Protein AF-A0A7S0LHX5-F1 (afdb_monomer_lite)

Secondary structure (DSSP, 8-state):
-B--SSS--B------S--TT--EEEEEE--S-SEEEEEEEE---S--TT-EEEEEETTEEEEEEETTTTS----TTTSB-SSSSS-B---SEEEEEEEE---SEEEEEEEES--GGGG----

pLDDT: mean 73.75, std 19.47, range [37.38, 97.44]

Radius of gyration: 15.98 Å; chains: 1; bounding box: 37×33×40 Å

Structure (mmCIF, N/CA/C/O backbone):
data_AF-A0A7S0LHX5-F1
#
_entry.id   AF-A0A7S0LHX5-F1
#
loop_
_atom_site.group_PDB
_atom_site.id
_atom_site.type_symbol
_atom_site.label_atom_id
_atom_site.label_alt_id
_atom_site.label_comp_id
_atom_site.label_asym_id
_atom_site.label_entity_id
_atom_site.label_seq_id
_atom_site.pdbx_PDB_ins_code
_atom_site.Cartn_x
_atom_site.Cartn_y
_atom_site.Cartn_z
_atom_site.occupancy
_atom_site.B_iso_or_equiv
_atom_site.auth_seq_id
_atom_site.auth_comp_id
_atom_site.auth_asym_id
_atom_site.auth_atom_id
_atom_site.pdbx_PDB_model_num
ATOM 1 N N . VAL A 1 1 ? 14.012 -8.804 9.774 1.00 49.12 1 VAL A N 1
ATOM 2 C CA . VAL A 1 1 ? 13.942 -7.325 9.784 1.00 49.12 1 VAL A CA 1
ATOM 3 C C . VAL A 1 1 ? 15.366 -6.834 9.818 1.00 49.12 1 VAL A C 1
ATOM 5 O O . VAL A 1 1 ? 16.096 -7.222 10.724 1.00 49.12 1 VAL A O 1
ATOM 8 N N . SER A 1 2 ? 15.759 -6.075 8.807 1.00 47.28 2 SER A N 1
ATOM 9 C CA . SER A 1 2 ? 17.112 -5.538 8.691 1.00 47.28 2 SER A CA 1
ATOM 10 C C . SER A 1 2 ? 17.066 -4.087 9.163 1.00 47.28 2 SER A C 1
ATOM 12 O O . SER A 1 2 ? 16.222 -3.317 8.706 1.00 47.28 2 SER A O 1
ATOM 14 N N . HIS A 1 3 ? 17.907 -3.744 10.139 1.00 44.06 3 HIS A N 1
ATOM 15 C CA . HIS A 1 3 ? 17.985 -2.406 10.721 1.00 44.06 3 HIS A CA 1
ATOM 16 C C . HIS A 1 3 ? 19.280 -1.734 10.269 1.00 44.06 3 HIS A C 1
ATOM 18 O O . HIS A 1 3 ? 20.359 -2.269 10.511 1.00 44.06 3 HIS A O 1
ATOM 24 N N . CYS A 1 4 ? 19.180 -0.537 9.694 1.00 39.00 4 CYS A N 1
ATOM 25 C CA . CYS A 1 4 ? 20.328 0.340 9.479 1.00 39.00 4 CYS A CA 1
ATOM 26 C C . CYS A 1 4 ? 20.192 1.570 10.377 1.00 39.00 4 CYS A C 1
ATOM 28 O O . CYS A 1 4 ? 19.468 2.501 10.051 1.00 39.00 4 CYS A O 1
ATOM 30 N N . GLY A 1 5 ? 20.876 1.544 11.526 1.00 44.62 5 GLY A N 1
ATOM 31 C CA . GLY A 1 5 ? 21.263 2.712 12.332 1.00 44.62 5 GLY A CA 1
ATOM 32 C C . GLY A 1 5 ? 20.178 3.580 12.990 1.00 44.62 5 GLY A C 1
ATOM 33 O O . GLY A 1 5 ? 20.500 4.230 13.977 1.00 44.62 5 GLY A O 1
ATOM 34 N N . ASN A 1 6 ? 18.929 3.597 12.506 1.00 52.41 6 ASN A N 1
ATOM 35 C CA . ASN A 1 6 ? 17.969 4.658 12.843 1.00 52.41 6 ASN A CA 1
ATOM 36 C C . ASN A 1 6 ? 16.517 4.203 13.093 1.00 52.41 6 ASN A C 1
ATOM 38 O O . ASN A 1 6 ? 15.580 4.957 12.867 1.00 52.41 6 ASN A O 1
ATOM 42 N N . GLY A 1 7 ? 16.294 2.978 13.580 1.00 54.53 7 GLY A N 1
ATOM 43 C CA . GLY A 1 7 ? 14.946 2.496 13.939 1.00 54.53 7 GLY A CA 1
ATOM 44 C C . GLY A 1 7 ? 14.014 2.212 12.751 1.00 54.53 7 GLY A C 1
ATOM 45 O O . GLY A 1 7 ? 13.000 1.539 12.930 1.00 54.53 7 GLY A O 1
ATOM 46 N N . ASP A 1 8 ? 14.391 2.633 11.545 1.00 54.66 8 ASP A N 1
ATOM 47 C CA . ASP A 1 8 ? 13.705 2.293 10.305 1.00 54.66 8 ASP A CA 1
ATOM 48 C C . ASP A 1 8 ? 13.680 0.772 10.095 1.00 54.66 8 ASP A C 1
ATOM 50 O O . ASP A 1 8 ? 14.680 0.063 10.277 1.00 54.66 8 ASP A O 1
ATOM 54 N N . MET A 1 9 ? 12.504 0.267 9.721 1.00 57.44 9 MET A N 1
ATOM 55 C CA . MET A 1 9 ? 12.303 -1.126 9.344 1.00 57.44 9 MET A CA 1
ATOM 56 C C . MET A 1 9 ? 12.264 -1.223 7.827 1.00 57.44 9 MET A C 1
ATOM 58 O O . MET A 1 9 ? 11.336 -0.722 7.195 1.00 57.44 9 MET A O 1
ATOM 62 N N . TYR A 1 10 ? 13.247 -1.914 7.259 1.00 59.47 10 TYR A N 1
ATOM 63 C CA . TYR A 1 10 ? 13.291 -2.182 5.830 1.00 59.47 10 TYR A CA 1
ATOM 64 C C . TYR A 1 10 ? 12.737 -3.571 5.535 1.00 59.47 10 TYR A C 1
ATOM 66 O O . TYR A 1 10 ? 13.065 -4.567 6.193 1.00 59.47 10 TYR A O 1
ATOM 74 N N . LEU A 1 11 ? 11.876 -3.609 4.529 1.00 59.25 11 LEU A N 1
ATOM 75 C CA . LEU A 1 11 ? 11.300 -4.804 3.949 1.00 59.25 11 LEU A CA 1
ATOM 76 C C . LEU A 1 11 ? 12.043 -5.047 2.627 1.00 59.25 11 LEU A C 1
ATOM 78 O O . LEU A 1 11 ? 11.808 -4.343 1.654 1.00 59.25 11 LEU A O 1
ATOM 82 N N . HIS A 1 12 ? 12.976 -6.004 2.623 1.00 54.84 12 HIS A N 1
ATOM 83 C CA . HIS A 1 12 ? 13.682 -6.441 1.417 1.00 54.84 12 HIS A CA 1
ATOM 84 C C . HIS A 1 12 ? 13.262 -7.872 1.077 1.00 54.84 12 HIS A C 1
ATOM 86 O O . HIS A 1 12 ? 13.138 -8.715 1.972 1.00 54.84 12 HIS A O 1
ATOM 92 N N . ALA A 1 13 ? 13.014 -8.146 -0.202 1.00 52.75 13 ALA A N 1
ATOM 93 C CA . ALA A 1 13 ? 12.816 -9.511 -0.666 1.00 52.75 13 ALA A CA 1
ATOM 94 C C . ALA A 1 13 ? 14.172 -10.238 -0.638 1.00 52.75 13 ALA A C 1
ATOM 96 O O . ALA A 1 13 ? 15.190 -9.682 -1.042 1.00 52.75 13 ALA A O 1
ATOM 97 N N . ALA A 1 14 ? 14.211 -11.463 -0.116 1.00 49.03 14 ALA A N 1
ATOM 98 C CA . ALA A 1 14 ? 15.364 -12.340 -0.305 1.00 49.03 14 ALA A CA 1
ATOM 99 C C . ALA A 1 14 ? 15.212 -13.048 -1.659 1.00 49.03 14 ALA A C 1
ATOM 101 O O . ALA A 1 14 ? 14.102 -13.472 -1.981 1.00 49.03 14 ALA A O 1
ATOM 102 N N . CYS A 1 15 ? 16.300 -13.194 -2.425 1.00 49.69 15 CYS A N 1
ATOM 103 C CA . CYS A 1 15 ? 16.286 -13.930 -3.694 1.00 49.69 15 CYS A CA 1
ATOM 104 C C . CYS A 1 15 ? 15.927 -15.403 -3.411 1.00 49.69 15 CYS A C 1
ATOM 106 O O . CYS A 1 15 ? 16.768 -16.189 -2.973 1.00 49.69 15 CYS A O 1
ATOM 108 N N . GLN A 1 16 ? 14.654 -15.761 -3.576 1.00 46.56 16 GLN A N 1
ATOM 109 C CA . GLN A 1 16 ? 14.164 -17.137 -3.568 1.00 46.56 16 GLN A CA 1
ATOM 110 C C . GLN A 1 16 ? 13.622 -17.415 -4.962 1.00 46.56 16 GLN A C 1
ATOM 112 O O . GLN A 1 16 ? 12.788 -16.677 -5.474 1.00 46.56 16 GLN A O 1
ATOM 117 N N . THR A 1 17 ? 14.150 -18.460 -5.586 1.00 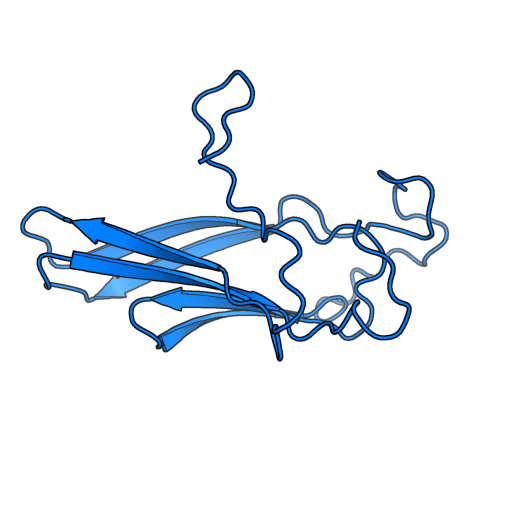42.62 17 THR A N 1
ATOM 118 C CA . THR A 1 17 ? 14.011 -18.812 -7.006 1.00 42.62 17 THR A CA 1
ATOM 119 C C . THR A 1 17 ? 12.610 -19.281 -7.427 1.00 42.62 17 THR A C 1
ATOM 121 O O . THR A 1 17 ? 12.480 -19.872 -8.488 1.00 42.62 17 THR A O 1
ATOM 124 N N . ASP A 1 18 ? 11.574 -19.006 -6.630 1.00 37.38 18 ASP A N 1
ATOM 125 C CA . ASP A 1 18 ? 10.179 -19.412 -6.861 1.00 37.38 18 ASP A CA 1
ATOM 126 C C . ASP A 1 18 ? 9.222 -18.219 -6.673 1.00 37.38 18 ASP A C 1
ATOM 128 O O . ASP A 1 18 ? 8.255 -18.284 -5.913 1.00 37.38 18 ASP A O 1
ATOM 132 N N . VAL A 1 19 ? 9.511 -17.085 -7.316 1.00 43.94 19 VAL A N 1
ATOM 133 C CA . VAL A 1 19 ? 8.683 -15.876 -7.198 1.00 43.94 19 VAL A CA 1
ATOM 134 C C . VAL A 1 19 ? 8.122 -15.429 -8.541 1.00 43.94 19 VAL A C 1
ATOM 136 O O . VAL A 1 19 ? 8.547 -14.440 -9.131 1.00 43.94 19 VAL A O 1
ATOM 139 N N . ASP A 1 20 ? 7.067 -16.111 -8.976 1.00 42.28 20 ASP A N 1
ATOM 140 C CA . ASP A 1 20 ? 6.039 -15.456 -9.781 1.00 42.28 20 ASP A CA 1
ATOM 141 C C . ASP A 1 20 ? 5.465 -14.298 -8.929 1.00 42.28 20 ASP A C 1
ATOM 143 O O . ASP A 1 20 ? 4.611 -14.500 -8.068 1.00 42.28 20 ASP A O 1
ATOM 147 N N . ALA A 1 21 ? 6.013 -13.089 -9.107 1.00 53.81 21 ALA A N 1
ATOM 148 C CA . ALA A 1 21 ? 5.734 -11.865 -8.342 1.00 53.81 21 ALA A CA 1
ATOM 149 C C . ALA A 1 21 ? 5.982 -11.977 -6.819 1.00 53.81 21 ALA A C 1
ATOM 151 O O . ALA A 1 21 ? 5.058 -12.172 -6.027 1.00 53.81 21 ALA A O 1
ATOM 152 N N . ALA A 1 22 ? 7.236 -11.786 -6.387 1.00 62.19 22 ALA A N 1
ATOM 153 C CA . ALA A 1 22 ? 7.631 -11.784 -4.974 1.00 62.19 22 ALA A CA 1
ATOM 154 C C . ALA A 1 22 ? 6.866 -10.716 -4.175 1.00 62.19 22 ALA A C 1
ATOM 156 O O . ALA A 1 22 ? 7.233 -9.541 -4.154 1.00 62.19 22 ALA A O 1
ATOM 157 N N . ARG A 1 23 ? 5.794 -11.118 -3.490 1.00 76.31 23 ARG A N 1
ATOM 158 C CA . ARG A 1 23 ? 5.125 -10.277 -2.495 1.00 76.31 23 ARG A CA 1
ATOM 159 C C . ARG A 1 23 ? 5.827 -10.446 -1.163 1.00 76.31 23 ARG A C 1
ATOM 161 O O . ARG A 1 23 ? 5.967 -11.560 -0.664 1.00 76.31 23 ARG A O 1
ATOM 168 N N . LEU A 1 24 ? 6.221 -9.336 -0.560 1.00 83.88 24 LEU A N 1
ATOM 169 C CA . LEU A 1 24 ? 6.777 -9.325 0.780 1.00 83.88 24 LEU A CA 1
ATOM 170 C C . LEU A 1 24 ? 5.686 -8.952 1.772 1.00 83.88 24 LEU A C 1
ATOM 172 O O . LEU A 1 24 ? 5.180 -7.832 1.750 1.00 83.88 24 LEU A O 1
ATOM 176 N N . SER A 1 25 ? 5.342 -9.890 2.647 1.00 87.50 25 SER A N 1
ATOM 177 C CA . SER A 1 25 ? 4.275 -9.725 3.630 1.00 87.50 25 SER A CA 1
ATOM 178 C C . SER A 1 25 ? 4.792 -9.804 5.058 1.00 87.50 25 SER A C 1
ATOM 180 O O . SER A 1 25 ? 5.692 -10.589 5.363 1.00 87.50 25 SER A O 1
ATOM 182 N N . LYS A 1 26 ? 4.162 -9.051 5.956 1.00 88.69 26 LYS A N 1
ATOM 183 C CA . LYS A 1 26 ? 4.352 -9.184 7.397 1.00 88.69 26 LYS A CA 1
ATOM 184 C C . LYS A 1 26 ? 3.032 -9.022 8.135 1.00 88.69 26 LYS A C 1
ATOM 186 O O . LYS A 1 26 ? 2.241 -8.134 7.827 1.00 88.69 26 LYS A O 1
ATOM 191 N N . GLU A 1 27 ? 2.843 -9.879 9.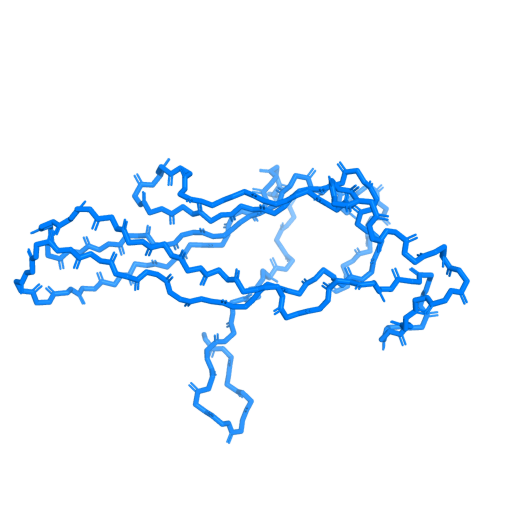127 1.00 93.12 27 GLU A N 1
ATOM 192 C CA . GLU A 1 27 ? 1.697 -9.863 10.026 1.00 93.12 27 GLU A CA 1
ATOM 193 C C . GLU A 1 27 ? 2.042 -9.125 11.324 1.00 93.12 27 GLU A C 1
ATOM 195 O O . GLU A 1 27 ? 3.161 -9.227 11.842 1.00 93.12 27 GLU A O 1
ATOM 200 N N . TYR A 1 28 ? 1.084 -8.358 11.832 1.00 93.44 28 TYR A N 1
ATOM 201 C CA . TYR A 1 28 ? 1.195 -7.589 13.064 1.00 93.44 28 TYR A CA 1
ATOM 202 C C . TYR A 1 28 ? -0.022 -7.861 13.936 1.00 93.44 28 TYR A C 1
ATOM 204 O O . TYR A 1 28 ? -1.143 -7.774 13.450 1.00 93.44 28 TYR A O 1
ATOM 212 N N . ALA A 1 29 ? 0.198 -8.128 15.222 1.00 95.94 29 ALA A N 1
ATOM 213 C CA . ALA A 1 29 ? -0.865 -8.090 16.220 1.00 95.94 29 ALA A CA 1
ATOM 214 C C . ALA A 1 29 ? -1.109 -6.639 16.655 1.00 95.94 29 ALA A C 1
ATOM 216 O O . ALA A 1 29 ? -0.156 -5.875 16.847 1.00 95.94 29 ALA A O 1
ATOM 217 N N . LEU A 1 30 ? -2.372 -6.265 16.818 1.00 95.06 30 LEU A N 1
ATOM 218 C CA . LEU A 1 30 ? -2.811 -4.897 17.056 1.00 95.06 30 LEU A CA 1
ATOM 219 C C . LEU A 1 30 ? -3.775 -4.819 18.251 1.00 95.06 30 LEU A C 1
ATOM 221 O O . LEU A 1 30 ? -4.536 -5.754 18.496 1.00 95.06 30 LEU A O 1
ATOM 225 N N . PRO A 1 31 ? -3.765 -3.707 19.009 1.00 96.62 31 PRO A N 1
ATOM 226 C CA . PRO A 1 31 ? -4.778 -3.449 20.031 1.00 96.62 31 PRO A CA 1
ATOM 227 C C . PRO A 1 31 ? -6.147 -3.174 19.390 1.00 96.62 31 PRO A C 1
ATOM 229 O O . PRO A 1 31 ? -6.244 -3.017 18.178 1.00 96.62 31 PRO A O 1
ATOM 232 N N . GLU A 1 32 ? -7.202 -3.049 20.195 1.00 97.44 32 GLU A N 1
ATOM 233 C CA . GLU A 1 32 ? -8.525 -2.639 19.705 1.00 97.44 32 GLU A CA 1
ATOM 234 C C . GLU A 1 32 ? -8.461 -1.275 18.994 1.00 97.44 32 GLU A C 1
ATOM 236 O O . GLU A 1 32 ? -7.915 -0.301 19.519 1.00 97.44 32 GLU A O 1
ATOM 241 N N . HIS A 1 33 ? -9.009 -1.212 17.782 1.00 96.38 33 HIS A N 1
ATOM 242 C CA . HIS A 1 33 ? -9.031 -0.020 16.941 1.00 96.38 33 HIS A CA 1
ATOM 243 C C . HIS A 1 33 ? -10.186 -0.096 15.934 1.00 96.38 33 HIS A C 1
ATOM 245 O O . HIS A 1 33 ? -10.867 -1.113 15.815 1.00 96.38 33 HIS A O 1
ATOM 251 N N . THR A 1 34 ? -10.419 1.003 15.219 1.00 97.44 34 THR A N 1
ATOM 252 C CA . THR A 1 34 ? -11.459 1.102 14.178 1.00 97.44 34 THR A CA 1
ATOM 253 C C . THR A 1 34 ? -10.913 1.528 12.818 1.00 97.44 34 THR A C 1
ATOM 255 O O . THR A 1 34 ? -11.624 1.470 11.812 1.00 97.44 34 THR A O 1
ATOM 258 N N . GLN A 1 35 ? -9.657 1.975 12.782 1.00 97.19 35 GLN A N 1
ATOM 259 C CA . GLN A 1 35 ? -8.968 2.437 11.586 1.00 97.19 35 GLN A CA 1
ATOM 260 C C . GLN A 1 35 ? -7.494 2.062 11.647 1.00 97.19 35 GLN A C 1
ATOM 262 O O . GLN A 1 35 ? -6.889 2.058 12.721 1.00 97.19 35 GLN A O 1
ATOM 267 N N . LEU A 1 36 ? -6.921 1.823 10.473 1.00 96.75 36 LEU A N 1
ATOM 268 C CA . LEU A 1 36 ? -5.492 1.659 10.277 1.00 96.75 36 LEU A CA 1
ATOM 269 C C . LEU A 1 36 ? -4.961 2.724 9.335 1.00 96.75 36 LEU A C 1
ATOM 271 O O . LEU A 1 36 ? -5.539 2.970 8.279 1.00 96.75 36 LEU A O 1
ATOM 275 N N . GLU A 1 37 ? -3.836 3.324 9.717 1.00 96.31 37 GLU A N 1
ATOM 276 C CA . GLU A 1 37 ? -3.051 4.201 8.857 1.00 96.31 37 GLU A CA 1
ATOM 277 C C . GLU A 1 37 ? -1.751 3.491 8.465 1.00 96.31 37 GLU A C 1
ATOM 279 O O . GLU A 1 37 ? -0.866 3.278 9.296 1.00 96.31 37 GLU A O 1
ATOM 284 N N . LEU A 1 38 ? -1.628 3.135 7.187 1.00 94.75 38 LEU A N 1
ATOM 285 C CA . LEU A 1 38 ? -0.387 2.634 6.610 1.00 94.75 38 LEU A CA 1
ATOM 286 C C . LEU A 1 38 ? 0.451 3.822 6.137 1.00 94.75 38 LEU A C 1
ATOM 288 O O . LEU A 1 38 ? 0.033 4.552 5.236 1.00 94.75 38 LEU A O 1
ATOM 292 N N . THR A 1 39 ? 1.643 3.980 6.716 1.00 95.44 39 THR A N 1
ATOM 293 C CA . THR A 1 39 ? 2.662 4.928 6.247 1.00 95.44 39 THR A CA 1
ATOM 294 C C . THR A 1 39 ? 3.916 4.182 5.812 1.00 95.44 39 THR A C 1
ATOM 296 O O . THR A 1 39 ? 4.420 3.325 6.537 1.00 95.44 39 THR A O 1
ATOM 299 N N . ALA A 1 40 ? 4.415 4.488 4.618 1.00 91.44 40 ALA A N 1
ATOM 300 C CA . ALA A 1 40 ? 5.655 3.918 4.104 1.00 91.44 40 ALA A CA 1
ATOM 301 C C . ALA A 1 40 ? 6.310 4.848 3.077 1.00 91.44 40 ALA A C 1
ATOM 303 O O . ALA A 1 40 ? 5.731 5.848 2.645 1.00 91.44 40 ALA A O 1
ATOM 304 N N . ARG A 1 41 ? 7.536 4.503 2.686 1.00 90.50 41 ARG A N 1
ATOM 305 C CA . ARG A 1 41 ? 8.243 5.109 1.559 1.00 90.50 41 ARG A CA 1
ATOM 306 C C . ARG A 1 41 ? 8.699 4.000 0.629 1.00 90.50 41 ARG A C 1
ATOM 308 O O . ARG A 1 41 ? 9.349 3.062 1.082 1.00 90.50 41 ARG A O 1
ATOM 315 N N . VAL A 1 42 ? 8.346 4.112 -0.644 1.00 86.56 42 VAL A N 1
ATOM 316 C CA . VAL A 1 42 ? 8.753 3.168 -1.686 1.00 86.56 42 VAL A CA 1
ATOM 317 C C . VAL A 1 42 ? 9.848 3.813 -2.525 1.00 86.56 42 VAL A C 1
ATOM 319 O O . VAL A 1 42 ? 9.765 4.985 -2.888 1.00 86.56 42 VAL A O 1
ATOM 322 N N . HIS A 1 43 ? 10.900 3.052 -2.798 1.00 83.50 43 HIS A N 1
ATOM 323 C CA . HIS A 1 43 ? 12.011 3.469 -3.641 1.00 83.50 43 HIS A CA 1
ATOM 324 C C . HIS A 1 43 ? 12.013 2.588 -4.886 1.00 83.50 43 HIS A C 1
ATOM 326 O O . HIS A 1 43 ? 12.061 1.366 -4.765 1.00 83.50 43 HIS A O 1
ATOM 332 N N . PHE A 1 44 ? 11.942 3.213 -6.055 1.00 80.88 44 PHE A N 1
ATOM 333 C CA . PHE A 1 44 ? 12.063 2.549 -7.344 1.00 80.88 44 PHE A CA 1
ATOM 334 C C . PHE A 1 44 ? 13.559 2.556 -7.694 1.00 80.88 44 PHE A C 1
ATOM 336 O O . PHE A 1 44 ? 14.095 3.598 -8.061 1.00 80.88 44 PHE A O 1
ATOM 343 N N . ILE A 1 45 ? 14.245 1.437 -7.439 1.00 76.69 45 ILE A N 1
ATOM 344 C CA . ILE A 1 45 ? 15.696 1.264 -7.656 1.00 76.69 45 ILE A CA 1
ATOM 345 C C . ILE A 1 45 ? 15.929 0.482 -8.953 1.00 76.69 45 ILE A C 1
ATOM 347 O O . ILE A 1 45 ? 15.195 -0.469 -9.208 1.00 76.69 45 ILE A O 1
ATOM 351 N N . ASP A 1 46 ? 16.939 0.855 -9.740 1.00 69.81 46 ASP A N 1
ATOM 352 C CA . ASP A 1 46 ? 17.201 0.360 -11.097 1.00 69.81 46 ASP A CA 1
ATOM 353 C C . ASP A 1 46 ? 16.087 0.719 -12.107 1.00 69.81 46 ASP A C 1
ATOM 355 O O . ASP A 1 46 ? 15.413 1.745 -12.001 1.00 69.81 46 ASP A O 1
ATOM 359 N N . HIS A 1 47 ? 15.894 -0.112 -13.134 1.00 71.81 47 HIS A N 1
ATOM 360 C CA . HIS A 1 47 ? 15.039 0.197 -14.274 1.00 71.81 47 HIS A CA 1
ATOM 361 C C . HIS A 1 47 ? 13.577 -0.227 -14.048 1.00 71.81 47 HIS A C 1
ATOM 363 O O . HIS A 1 47 ? 13.227 -1.404 -14.180 1.00 71.81 47 HIS A O 1
ATOM 369 N N . TRP A 1 48 ? 12.706 0.755 -13.784 1.00 74.88 48 TRP A N 1
ATOM 370 C CA . TRP A 1 48 ? 11.282 0.539 -13.483 1.00 74.88 48 TRP A CA 1
ATOM 371 C C . TRP A 1 48 ? 10.303 0.813 -14.630 1.00 74.88 48 TRP A C 1
ATOM 373 O O . TRP A 1 48 ? 9.093 0.733 -14.426 1.00 74.88 48 TRP A O 1
ATOM 383 N N . LYS A 1 49 ? 10.784 1.102 -15.843 1.00 72.12 49 LYS A N 1
ATOM 384 C CA . LYS A 1 49 ? 9.948 1.538 -16.974 1.00 72.12 49 LYS A CA 1
ATOM 385 C C . LYS A 1 49 ? 8.759 0.611 -17.248 1.00 72.12 49 LYS A C 1
ATOM 387 O O . LYS A 1 49 ? 8.931 -0.549 -17.620 1.00 72.12 49 LYS A O 1
ATOM 392 N N . GLY A 1 50 ? 7.544 1.153 -17.128 1.00 71.50 50 GLY A N 1
ATOM 393 C CA . GLY A 1 50 ? 6.289 0.411 -17.328 1.00 71.50 50 GLY A CA 1
ATOM 394 C C . GLY A 1 50 ? 5.922 -0.547 -16.187 1.00 71.50 50 GLY A C 1
ATOM 395 O O . GLY A 1 50 ? 4.907 -1.241 -16.267 1.00 71.50 50 GLY A O 1
ATOM 396 N N . GLY A 1 51 ? 6.729 -0.581 -15.131 1.00 78.06 51 GLY A N 1
ATOM 397 C CA . GLY A 1 51 ? 6.470 -1.303 -13.902 1.00 78.06 51 GLY A CA 1
ATOM 398 C C . GLY A 1 51 ? 5.622 -0.508 -12.914 1.00 78.06 51 GLY A C 1
ATOM 399 O O . GLY A 1 51 ? 5.505 0.714 -12.978 1.00 78.06 51 GLY A O 1
ATOM 400 N N . ALA A 1 52 ? 5.035 -1.222 -11.966 1.00 83.50 52 ALA A N 1
ATOM 401 C CA . ALA A 1 52 ? 4.188 -0.693 -10.918 1.00 83.50 52 ALA A CA 1
ATOM 402 C C . ALA A 1 52 ? 4.501 -1.367 -9.584 1.00 83.50 52 ALA A C 1
ATOM 404 O O . ALA A 1 52 ? 4.776 -2.569 -9.529 1.00 83.50 52 ALA A O 1
ATOM 405 N N . ALA A 1 53 ? 4.413 -0.585 -8.514 1.00 88.38 53 ALA A N 1
ATOM 406 C CA . ALA A 1 53 ? 4.479 -1.041 -7.136 1.00 88.38 53 ALA A CA 1
ATOM 407 C C . ALA A 1 53 ? 3.100 -0.900 -6.484 1.00 88.38 53 ALA A C 1
ATOM 409 O O . ALA A 1 53 ? 2.339 0.015 -6.798 1.00 88.38 53 ALA A O 1
ATOM 410 N N . TYR A 1 54 ? 2.777 -1.799 -5.561 1.00 91.56 54 TYR A N 1
ATOM 411 C CA . TYR A 1 54 ? 1.518 -1.774 -4.825 1.00 91.56 54 TYR A CA 1
ATOM 412 C C . TYR A 1 54 ? 1.708 -2.157 -3.359 1.00 91.56 54 TYR A C 1
ATOM 414 O O . TYR A 1 54 ? 2.651 -2.864 -2.992 1.00 91.56 54 TYR A O 1
ATOM 422 N N . ALA A 1 55 ? 0.778 -1.698 -2.524 1.00 93.12 55 ALA A N 1
ATOM 423 C CA . ALA A 1 55 ? 0.673 -2.068 -1.121 1.00 93.12 55 ALA A CA 1
ATOM 424 C C . ALA A 1 55 ? -0.702 -2.678 -0.852 1.00 93.12 55 ALA A C 1
ATOM 426 O O . ALA A 1 55 ? -1.706 -2.255 -1.435 1.00 93.12 55 ALA A O 1
ATOM 427 N N . MET A 1 56 ? -0.736 -3.661 0.042 1.00 94.12 56 MET A N 1
ATOM 428 C CA . MET A 1 56 ? -1.938 -4.391 0.411 1.00 94.12 56 MET A CA 1
ATOM 429 C C . MET A 1 56 ? -2.123 -4.438 1.922 1.00 94.12 56 MET A C 1
ATOM 431 O O . MET A 1 56 ? -1.147 -4.564 2.668 1.00 94.12 56 MET A O 1
ATOM 435 N N . ILE A 1 57 ? -3.383 -4.396 2.337 1.00 95.38 57 ILE A N 1
ATOM 436 C CA . ILE A 1 57 ? -3.843 -4.701 3.691 1.00 95.38 57 ILE A CA 1
ATOM 437 C C . ILE A 1 57 ? -4.804 -5.880 3.549 1.00 95.38 57 ILE A C 1
ATOM 439 O O . ILE A 1 57 ? -5.757 -5.793 2.785 1.00 95.38 57 ILE A O 1
ATOM 443 N N . ASP A 1 58 ? -4.500 -6.998 4.206 1.00 94.94 58 ASP A N 1
ATOM 444 C CA . ASP A 1 58 ? -5.329 -8.214 4.218 1.00 94.94 58 ASP A CA 1
ATOM 445 C C . ASP A 1 58 ? -5.731 -8.728 2.819 1.00 94.94 58 ASP A C 1
ATOM 447 O O . ASP A 1 58 ? -6.877 -9.080 2.570 1.00 94.94 58 ASP A O 1
ATOM 451 N N . ASP A 1 59 ? -4.759 -8.793 1.901 1.00 91.62 59 ASP A N 1
ATOM 452 C CA . ASP A 1 59 ? -4.934 -9.143 0.473 1.00 91.62 59 ASP A CA 1
ATOM 453 C C . ASP A 1 59 ? -5.743 -8.154 -0.379 1.00 91.62 59 ASP A C 1
ATOM 455 O O . ASP A 1 59 ? -5.970 -8.417 -1.563 1.00 91.62 59 ASP A O 1
ATOM 459 N N . GLU A 1 60 ? -6.097 -6.982 0.141 1.00 93.38 60 GLU A N 1
ATOM 460 C CA . GLU A 1 60 ? -6.714 -5.919 -0.652 1.00 93.38 60 GLU A CA 1
ATOM 461 C C . GLU A 1 60 ? -5.683 -4.859 -1.042 1.00 93.38 60 GLU A C 1
ATOM 463 O O . GLU A 1 60 ? -4.940 -4.360 -0.200 1.00 93.38 60 GLU A O 1
ATOM 468 N N . ILE A 1 61 ? -5.623 -4.502 -2.331 1.00 93.50 61 ILE A N 1
ATOM 469 C CA . ILE A 1 61 ? -4.750 -3.425 -2.819 1.00 93.50 61 ILE A CA 1
ATOM 470 C C . ILE A 1 61 ? -5.291 -2.090 -2.311 1.00 93.50 61 ILE A C 1
ATOM 472 O O . ILE A 1 61 ? -6.385 -1.672 -2.685 1.00 93.50 61 ILE A O 1
ATOM 476 N N . VAL A 1 62 ? -4.488 -1.400 -1.506 1.00 95.38 62 VAL A N 1
ATOM 477 C CA . VAL A 1 62 ? -4.837 -0.098 -0.918 1.00 95.38 62 VAL A CA 1
ATOM 478 C C . VAL A 1 62 ? -4.036 1.058 -1.515 1.00 95.38 62 VAL A C 1
ATOM 480 O O . VAL A 1 62 ? -4.403 2.220 -1.357 1.00 95.38 62 VAL A O 1
ATOM 483 N N . TRP A 1 63 ? -2.943 0.750 -2.213 1.00 94.44 63 TRP A N 1
ATOM 484 C CA . TRP A 1 63 ? -2.109 1.716 -2.921 1.00 94.44 63 TRP A CA 1
ATOM 485 C C . TRP A 1 63 ? -1.488 1.063 -4.156 1.00 94.44 63 TRP A C 1
ATOM 487 O O . TRP A 1 63 ? -1.094 -0.103 -4.105 1.00 94.44 63 TRP A O 1
ATOM 497 N N . LEU A 1 64 ? -1.400 1.820 -5.248 1.00 90.88 64 LEU A N 1
ATOM 498 C CA . LEU A 1 64 ? -0.799 1.426 -6.519 1.00 90.88 64 LEU A CA 1
ATOM 499 C C . LEU A 1 64 ? -0.162 2.667 -7.151 1.00 90.88 64 LEU A C 1
ATOM 501 O O . LEU A 1 64 ? -0.834 3.688 -7.287 1.00 90.88 64 LEU A O 1
ATOM 505 N N . ASP A 1 65 ? 1.095 2.561 -7.568 1.00 88.06 65 ASP A N 1
ATOM 506 C CA . ASP A 1 65 ? 1.791 3.592 -8.339 1.00 88.06 65 ASP A CA 1
ATOM 507 C C . ASP A 1 65 ? 2.574 2.934 -9.476 1.00 88.06 65 ASP A C 1
ATOM 509 O O . ASP A 1 65 ? 3.137 1.849 -9.322 1.00 88.06 65 ASP A O 1
ATOM 513 N N . THR A 1 66 ? 2.562 3.574 -10.640 1.00 82.06 66 THR A N 1
ATOM 514 C CA . THR A 1 66 ? 3.215 3.100 -11.860 1.00 82.06 66 THR A CA 1
ATOM 515 C C . THR A 1 66 ? 4.321 4.074 -12.231 1.00 82.06 66 THR A C 1
ATOM 517 O O . THR A 1 66 ? 4.114 5.288 -12.284 1.00 82.06 66 THR A O 1
ATOM 520 N N . HIS A 1 67 ? 5.504 3.536 -12.507 1.00 74.94 67 HIS A N 1
ATOM 521 C CA . HIS A 1 67 ? 6.639 4.304 -12.999 1.00 74.94 67 HIS A CA 1
ATOM 522 C C . HIS A 1 67 ? 6.263 4.997 -14.323 1.00 74.94 67 HIS A C 1
ATOM 524 O O . HIS A 1 67 ? 5.748 4.356 -15.241 1.00 74.94 67 HIS A O 1
ATOM 530 N N . GLY A 1 68 ? 6.406 6.324 -14.361 1.00 66.31 68 G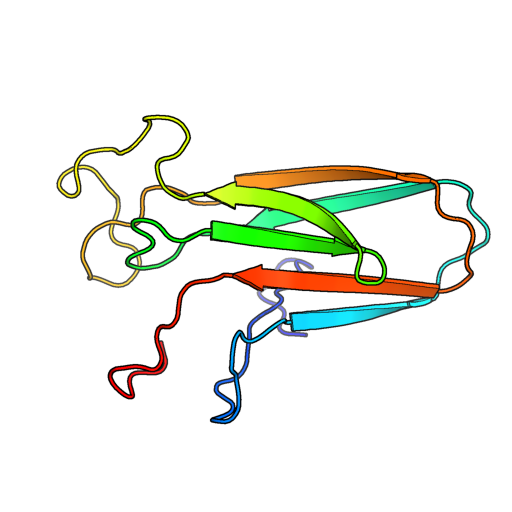LY A N 1
ATOM 531 C CA . GLY A 1 68 ? 6.013 7.196 -15.476 1.00 66.31 68 GLY A CA 1
ATOM 532 C C . GLY A 1 68 ? 4.538 7.588 -15.610 1.00 66.31 68 GLY A C 1
ATOM 533 O O . GLY A 1 68 ? 4.196 8.409 -16.461 1.00 66.31 68 GLY A O 1
ATOM 534 N N . ALA A 1 69 ? 3.639 7.128 -14.731 1.00 58.06 69 ALA A N 1
ATOM 535 C CA . ALA A 1 69 ? 2.225 7.540 -14.783 1.00 58.06 69 ALA A CA 1
ATOM 536 C C . ALA A 1 69 ? 1.991 9.042 -14.535 1.00 58.06 69 ALA A C 1
ATOM 538 O O . ALA A 1 69 ? 0.935 9.570 -14.884 1.00 58.06 69 ALA A O 1
ATOM 539 N N . HIS A 1 70 ? 2.965 9.735 -13.946 1.00 57.31 70 HIS A N 1
ATOM 540 C CA . HIS A 1 70 ? 2.850 11.150 -13.600 1.00 57.31 70 HIS A CA 1
ATOM 541 C C . HIS A 1 70 ? 3.558 12.093 -14.580 1.00 57.31 70 HIS A C 1
ATOM 543 O O . HIS A 1 70 ? 3.560 13.296 -14.350 1.00 57.31 70 HIS A O 1
ATOM 549 N N . GLY A 1 71 ? 4.120 11.584 -15.685 1.00 53.28 71 GLY A N 1
ATOM 550 C CA . GLY A 1 71 ? 4.810 12.412 -16.685 1.00 53.28 71 GLY A CA 1
ATOM 551 C C . GLY A 1 71 ? 6.108 13.060 -16.188 1.00 53.28 71 GLY A C 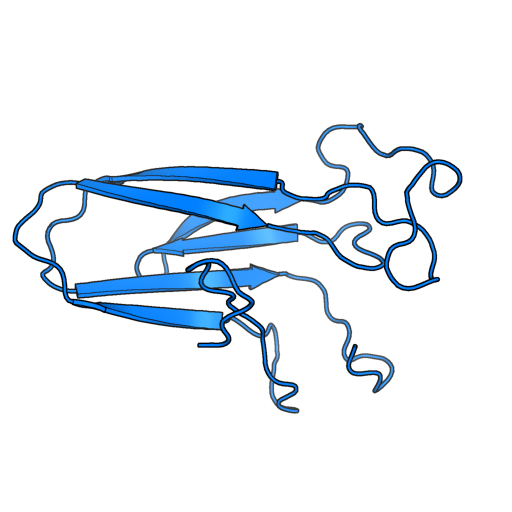1
ATOM 552 O O . GLY A 1 71 ? 6.724 13.819 -16.931 1.00 53.28 71 GLY A O 1
ATOM 553 N N . ASP A 1 72 ? 6.527 12.733 -14.963 1.00 53.12 72 ASP A N 1
ATOM 554 C CA . ASP A 1 72 ? 7.780 13.146 -14.325 1.00 53.12 72 ASP A CA 1
ATOM 555 C C . ASP A 1 72 ? 8.951 12.235 -14.721 1.00 53.12 72 ASP A C 1
ATOM 557 O O . ASP A 1 72 ? 9.905 12.099 -13.956 1.00 53.12 72 ASP A O 1
ATOM 561 N N . ASP A 1 73 ? 8.874 11.599 -15.895 1.00 54.09 73 ASP A N 1
ATOM 562 C CA . ASP A 1 73 ? 10.000 10.885 -16.487 1.00 54.09 73 ASP A CA 1
ATOM 563 C C . ASP A 1 73 ? 11.058 11.942 -16.812 1.00 54.09 73 ASP A C 1
ATOM 565 O O . ASP A 1 73 ? 11.111 12.489 -17.920 1.00 54.09 73 ASP A O 1
ATOM 569 N N . ALA A 1 74 ? 11.884 12.287 -15.821 1.00 52.00 74 ALA A N 1
ATOM 570 C CA . ALA A 1 74 ? 13.186 12.854 -16.088 1.00 52.00 74 ALA A CA 1
ATOM 571 C C . ALA A 1 74 ? 13.783 11.919 -17.135 1.00 52.00 74 ALA A C 1
ATOM 573 O O . ALA A 1 74 ? 13.918 10.723 -16.875 1.00 52.00 74 ALA A O 1
ATOM 574 N N . HIS A 1 75 ? 14.004 12.432 -18.351 1.00 52.81 75 HIS A N 1
ATOM 575 C CA . HIS A 1 75 ? 14.615 11.656 -19.423 1.00 52.81 75 HIS A CA 1
ATOM 576 C C . HIS A 1 75 ? 15.751 10.836 -18.811 1.00 52.81 75 HIS A C 1
ATOM 578 O O . HIS A 1 75 ? 16.479 11.407 -18.009 1.00 52.81 75 HIS A O 1
ATOM 584 N N . ASP A 1 76 ? 15.924 9.560 -19.178 1.00 54.22 76 ASP A N 1
ATOM 585 C CA . ASP A 1 76 ? 16.926 8.625 -18.607 1.00 54.22 76 ASP A CA 1
ATOM 586 C C . ASP A 1 76 ? 18.355 9.219 -18.421 1.00 54.22 76 ASP A C 1
ATOM 588 O O . ASP A 1 76 ? 19.214 8.637 -17.769 1.00 54.22 76 ASP A O 1
ATOM 592 N N . GLN A 1 77 ? 18.627 10.381 -19.018 1.00 54.41 77 GLN A N 1
ATOM 593 C CA . GLN A 1 77 ? 19.834 11.199 -18.925 1.00 54.41 77 GLN A CA 1
ATOM 594 C C . GLN A 1 77 ? 19.935 12.118 -17.682 1.00 54.41 77 GLN A C 1
ATOM 596 O O . GLN A 1 77 ? 21.043 12.532 -17.352 1.00 54.41 77 GLN A O 1
ATOM 601 N N . ASP A 1 78 ? 18.826 12.450 -17.010 1.00 56.81 78 ASP A N 1
ATOM 602 C CA . ASP A 1 78 ? 18.751 13.387 -15.871 1.00 56.81 78 ASP A CA 1
ATOM 603 C C . ASP A 1 78 ? 18.501 12.687 -14.522 1.00 56.81 78 ASP A C 1
ATOM 605 O O . ASP A 1 78 ? 18.530 13.322 -13.465 1.00 56.81 78 ASP A O 1
ATOM 609 N N . ALA A 1 79 ? 18.251 11.379 -14.540 1.00 62.16 79 ALA A N 1
ATOM 610 C CA . ALA A 1 79 ? 17.990 10.603 -13.337 1.00 62.16 79 ALA A CA 1
ATOM 611 C C . ALA A 1 79 ? 19.279 10.177 -12.619 1.00 62.16 79 ALA A C 1
ATOM 613 O O . ALA A 1 79 ? 20.327 9.942 -13.227 1.00 62.16 79 ALA A O 1
ATOM 614 N N . ILE A 1 80 ? 19.208 10.121 -11.290 1.00 62.72 80 ILE A N 1
ATOM 615 C CA . ILE A 1 80 ? 20.373 9.886 -10.438 1.00 62.72 80 ILE A CA 1
ATOM 616 C C . ILE A 1 80 ? 20.579 8.386 -10.317 1.00 62.72 80 ILE A C 1
ATOM 618 O O . ILE A 1 80 ? 19.795 7.729 -9.650 1.00 62.72 80 ILE A O 1
ATOM 622 N N . SER A 1 81 ? 21.682 7.900 -10.893 1.00 66.06 81 SER A N 1
ATOM 623 C CA . SER A 1 81 ? 22.128 6.516 -10.745 1.00 66.06 81 SER A CA 1
ATOM 624 C C . SER A 1 81 ? 22.585 6.214 -9.307 1.00 66.06 81 SER A C 1
ATOM 626 O O . SER A 1 81 ? 23.632 6.722 -8.893 1.00 66.06 81 SER A O 1
ATOM 628 N N . LEU A 1 82 ? 21.853 5.404 -8.535 1.00 67.56 82 LEU A N 1
ATOM 629 C CA . LEU A 1 82 ? 22.292 4.948 -7.205 1.00 67.56 82 LEU A CA 1
ATOM 630 C C . LEU A 1 82 ? 23.184 3.707 -7.298 1.00 67.56 82 LEU A C 1
ATOM 632 O O . LEU A 1 82 ? 24.158 3.595 -6.549 1.00 67.56 82 LEU A O 1
ATOM 636 N N . CYS A 1 83 ? 22.874 2.803 -8.228 1.00 64.19 83 CYS A N 1
ATOM 637 C CA . CYS A 1 83 ? 23.560 1.518 -8.384 1.00 64.19 83 CYS A CA 1
ATOM 638 C C . CYS A 1 83 ? 24.545 1.472 -9.569 1.00 64.19 83 CYS A C 1
ATOM 640 O O . CYS A 1 83 ? 25.164 0.442 -9.827 1.00 64.19 83 CYS A O 1
ATOM 642 N N . GLY A 1 84 ? 24.743 2.586 -10.283 1.00 56.91 84 GLY A N 1
ATOM 643 C CA . GLY A 1 84 ? 25.665 2.684 -11.424 1.00 56.91 84 GLY A CA 1
ATOM 644 C C . GLY A 1 84 ? 25.073 2.251 -12.774 1.00 56.91 84 GLY A C 1
ATOM 645 O O . GLY A 1 84 ? 25.802 2.234 -13.767 1.00 56.91 84 GLY A O 1
ATOM 646 N N . GLY A 1 85 ? 23.776 1.919 -12.821 1.00 60.19 85 GLY A N 1
ATOM 647 C CA . GLY A 1 85 ? 23.000 1.631 -14.035 1.00 60.19 85 GLY A CA 1
ATOM 648 C C . GLY A 1 85 ? 22.170 2.825 -14.543 1.00 60.19 85 GLY A C 1
ATOM 649 O O . GLY A 1 85 ? 22.205 3.901 -13.941 1.00 60.19 85 GLY A O 1
ATOM 650 N N . PRO A 1 86 ? 21.438 2.682 -15.665 1.00 55.47 86 PRO A N 1
ATOM 651 C CA . PRO A 1 86 ? 20.568 3.743 -16.164 1.00 55.47 86 PRO A CA 1
ATOM 652 C C . PRO A 1 86 ? 19.428 4.050 -15.175 1.00 55.47 86 PRO A C 1
ATOM 654 O O . PRO A 1 86 ? 18.602 3.192 -14.883 1.00 55.47 86 PRO A O 1
ATOM 657 N N . SER A 1 87 ? 19.435 5.304 -14.716 1.00 61.56 87 SER A N 1
ATOM 658 C CA . SER A 1 87 ? 18.342 6.121 -14.169 1.00 61.56 87 SER A CA 1
ATOM 659 C C . SER A 1 87 ? 17.381 5.528 -13.125 1.00 61.56 87 SER A C 1
ATOM 661 O O . SER A 1 87 ? 16.350 4.963 -13.485 1.00 61.56 87 SER A O 1
ATOM 663 N N . GLU A 1 88 ? 17.600 5.859 -11.848 1.00 65.31 88 GLU A N 1
ATOM 664 C CA . GLU A 1 88 ? 16.545 5.999 -10.838 1.00 65.31 88 GLU A CA 1
ATOM 665 C C . GLU A 1 88 ? 16.021 7.446 -10.816 1.00 65.31 88 GLU A C 1
ATOM 667 O O . GLU A 1 88 ? 16.760 8.412 -10.604 1.00 65.31 88 GLU A O 1
ATOM 672 N N . ASP A 1 89 ? 14.718 7.618 -11.000 1.00 64.00 89 ASP A N 1
ATOM 673 C CA . ASP A 1 89 ? 14.041 8.923 -10.988 1.00 64.00 89 ASP A CA 1
ATOM 674 C C . ASP A 1 89 ? 13.060 9.076 -9.809 1.00 64.00 89 ASP A C 1
ATOM 676 O O . ASP A 1 89 ? 12.678 10.191 -9.449 1.00 64.00 89 ASP A O 1
ATOM 680 N N . ARG A 1 90 ? 12.661 7.964 -9.173 1.00 75.88 90 ARG A N 1
ATOM 681 C CA . ARG A 1 90 ? 11.551 7.911 -8.211 1.00 75.88 90 ARG A CA 1
ATOM 682 C C . ARG A 1 90 ? 11.953 7.264 -6.893 1.00 75.88 90 ARG A C 1
ATOM 684 O O . ARG A 1 90 ? 11.681 6.102 -6.596 1.00 75.88 90 ARG A O 1
ATOM 691 N N . LEU A 1 91 ? 12.568 8.074 -6.041 1.00 78.94 91 LEU A N 1
ATOM 692 C CA . LEU A 1 91 ? 12.949 7.689 -4.685 1.00 78.94 91 LEU A CA 1
ATOM 693 C C . LEU A 1 91 ? 11.979 8.257 -3.647 1.00 78.94 91 LEU A C 1
ATOM 695 O O . LEU A 1 91 ? 11.460 9.360 -3.793 1.00 78.94 91 LEU A O 1
ATOM 699 N N . ALA A 1 92 ? 11.806 7.518 -2.549 1.00 84.62 92 ALA A N 1
ATOM 700 C CA . ALA A 1 92 ? 11.058 7.947 -1.369 1.00 84.62 92 ALA A CA 1
ATOM 701 C C . ALA A 1 92 ? 9.597 8.345 -1.652 1.00 84.62 92 ALA A C 1
ATOM 703 O O . ALA A 1 92 ? 9.060 9.239 -0.994 1.00 84.62 92 ALA A O 1
ATOM 704 N N . VAL A 1 93 ? 8.944 7.656 -2.592 1.00 87.81 93 VAL A N 1
ATOM 705 C CA . VAL A 1 93 ? 7.532 7.858 -2.924 1.00 87.81 93 VAL A CA 1
ATOM 706 C C . VAL A 1 93 ? 6.683 7.597 -1.675 1.00 87.81 93 VAL A C 1
ATOM 708 O O . VAL A 1 93 ? 6.744 6.495 -1.115 1.00 87.81 93 VAL A O 1
ATOM 711 N N . PRO A 1 94 ? 5.923 8.594 -1.185 1.00 91.38 94 PRO A N 1
ATOM 712 C CA . PRO A 1 94 ? 5.177 8.457 0.054 1.00 91.38 94 PRO A CA 1
ATOM 713 C C . PRO A 1 94 ? 3.929 7.597 -0.153 1.00 91.38 94 PRO A C 1
ATOM 715 O O . PRO A 1 94 ? 3.076 7.895 -0.986 1.00 91.38 94 PRO A O 1
ATOM 718 N N . VAL A 1 95 ? 3.782 6.574 0.682 1.00 92.44 95 VAL A N 1
ATOM 719 C CA . VAL A 1 95 ? 2.550 5.796 0.816 1.00 92.44 95 VAL A CA 1
ATOM 720 C C . VAL A 1 95 ? 1.855 6.255 2.086 1.00 92.44 95 VAL A C 1
ATOM 722 O O . VAL A 1 95 ? 2.432 6.177 3.172 1.00 92.44 95 VAL A O 1
ATOM 725 N N . ARG A 1 96 ? 0.620 6.740 1.953 1.00 95.94 96 ARG A N 1
ATOM 726 C CA . ARG A 1 96 ? -0.239 7.081 3.087 1.00 95.94 96 ARG A CA 1
ATOM 727 C C . ARG A 1 96 ? -1.677 6.692 2.782 1.00 95.94 96 ARG A C 1
ATOM 729 O O . ARG A 1 96 ? -2.319 7.323 1.947 1.00 95.94 96 ARG A O 1
ATOM 736 N N . VAL A 1 97 ? -2.174 5.671 3.470 1.00 95.75 97 VAL A N 1
ATOM 737 C CA . VAL A 1 97 ? -3.530 5.139 3.279 1.00 95.75 97 VAL A CA 1
ATOM 738 C C . VAL A 1 97 ? -4.190 4.966 4.638 1.00 95.75 97 VAL A C 1
ATOM 740 O O . VAL A 1 97 ? -3.565 4.450 5.559 1.00 95.75 97 VAL A O 1
ATOM 743 N N . ILE A 1 98 ? -5.445 5.399 4.757 1.00 97.06 98 ILE A N 1
ATOM 744 C CA . ILE A 1 98 ? -6.276 5.184 5.943 1.00 97.06 98 ILE A CA 1
ATOM 745 C C . ILE A 1 98 ? -7.448 4.294 5.537 1.00 97.06 98 ILE A C 1
ATOM 747 O O . ILE A 1 98 ? -8.203 4.661 4.636 1.00 97.06 98 ILE A O 1
ATOM 751 N N . VAL A 1 99 ? -7.605 3.152 6.204 1.00 96.50 99 VAL A N 1
ATOM 752 C CA . VAL A 1 99 ? -8.691 2.195 5.943 1.00 96.50 99 VAL A CA 1
ATOM 753 C C . VAL A 1 99 ? -9.446 1.850 7.228 1.00 96.50 99 VAL A C 1
ATOM 755 O O . VAL A 1 99 ? -8.841 1.822 8.304 1.00 96.50 99 VAL A O 1
ATOM 758 N N . PRO A 1 100 ? -10.763 1.586 7.160 1.00 97.25 100 PRO A N 1
ATOM 759 C CA . PRO A 1 100 ? -11.486 0.959 8.260 1.00 97.25 100 PRO A CA 1
ATOM 760 C C . PRO A 1 100 ? -10.943 -0.451 8.509 1.00 97.25 100 PRO A C 1
ATOM 762 O O . PRO A 1 100 ? -10.848 -1.243 7.577 1.00 97.25 100 PRO A O 1
ATOM 765 N N . HIS A 1 101 ? -10.609 -0.766 9.757 1.00 96.75 101 HIS A N 1
ATOM 766 C CA . HIS A 1 101 ? -10.159 -2.097 10.161 1.00 96.75 101 HIS A CA 1
ATOM 767 C C . HIS A 1 101 ? -10.364 -2.266 11.670 1.00 96.75 101 HIS A C 1
ATOM 769 O O . HIS A 1 101 ? -10.186 -1.315 12.432 1.00 96.75 101 HIS A O 1
ATOM 775 N N . THR A 1 102 ? -10.778 -3.460 12.092 1.00 97.31 102 THR A N 1
ATOM 776 C CA . THR A 1 102 ? -11.132 -3.760 13.492 1.00 97.31 102 THR A CA 1
ATOM 777 C C . THR A 1 102 ? -10.574 -5.086 13.998 1.00 97.31 102 THR A C 1
ATOM 779 O O . THR A 1 102 ? -10.792 -5.415 15.162 1.00 97.31 102 THR A O 1
ATOM 782 N N . ALA A 1 103 ? -9.927 -5.890 13.147 1.00 97.12 103 ALA A N 1
ATOM 783 C CA . ALA A 1 103 ? -9.366 -7.165 13.581 1.00 97.12 103 ALA A CA 1
ATOM 784 C C . ALA A 1 103 ? -8.162 -6.940 14.512 1.00 97.12 103 ALA A C 1
ATOM 786 O O . ALA A 1 103 ? -7.524 -5.891 14.492 1.00 97.12 103 ALA A O 1
ATOM 787 N N . ASP A 1 104 ? -7.847 -7.931 15.338 1.00 97.19 104 ASP A N 1
ATOM 788 C CA . ASP A 1 104 ? -6.724 -7.907 16.286 1.00 97.19 104 ASP A CA 1
ATOM 789 C C . ASP A 1 104 ? -5.364 -8.202 15.628 1.00 97.19 104 ASP A C 1
ATOM 791 O O . ASP A 1 104 ? -4.322 -8.205 16.285 1.00 97.19 104 ASP A O 1
ATOM 795 N N . SER A 1 105 ? -5.363 -8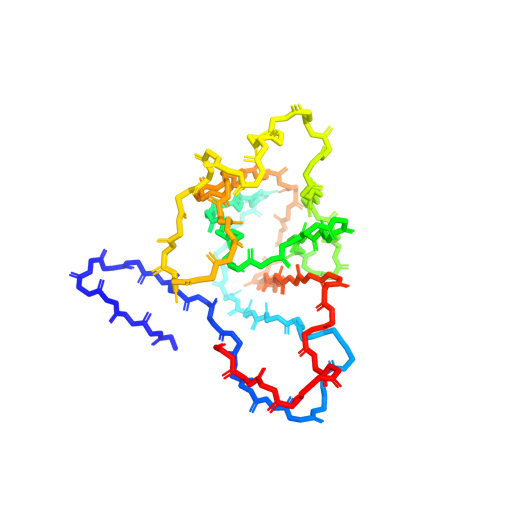.437 14.320 1.00 96.88 105 SER A N 1
ATOM 796 C CA . SER A 1 105 ? -4.186 -8.679 13.502 1.00 96.88 105 SER A CA 1
ATOM 797 C C . SER A 1 105 ? -4.374 -8.059 12.125 1.00 96.88 105 SER A C 1
ATOM 799 O O . SER A 1 105 ? -5.500 -7.880 11.673 1.00 96.88 105 SER A O 1
ATOM 801 N N . VAL A 1 106 ? -3.270 -7.703 11.475 1.00 96.75 106 VAL A N 1
ATOM 802 C CA . VAL A 1 106 ? -3.266 -7.209 10.096 1.00 96.75 106 VAL A CA 1
ATOM 803 C C . VAL A 1 106 ? -2.088 -7.794 9.340 1.00 96.75 106 VAL A C 1
ATOM 805 O O . VAL A 1 106 ? -0.976 -7.884 9.876 1.00 96.75 106 VAL A O 1
ATOM 808 N N . ARG A 1 107 ? -2.295 -8.127 8.066 1.00 95.38 107 ARG A N 1
ATOM 809 C CA . ARG A 1 107 ? -1.208 -8.474 7.154 1.00 95.38 107 ARG A CA 1
ATOM 810 C C . ARG A 1 107 ? -0.970 -7.362 6.150 1.00 95.38 107 ARG A C 1
ATOM 812 O O . ARG A 1 107 ? -1.784 -7.099 5.271 1.00 95.38 107 ARG A O 1
ATOM 819 N N . ILE A 1 108 ? 0.209 -6.762 6.242 1.00 94.19 108 ILE A N 1
ATOM 820 C CA . ILE A 1 108 ? 0.669 -5.729 5.316 1.00 94.19 108 ILE A CA 1
ATOM 821 C C . ILE A 1 108 ? 1.580 -6.391 4.294 1.00 94.19 108 ILE A C 1
ATOM 823 O O . ILE A 1 108 ? 2.525 -7.088 4.674 1.00 94.19 108 ILE A O 1
ATOM 827 N N . SER A 1 109 ? 1.310 -6.172 3.009 1.00 92.00 109 SER A N 1
ATOM 828 C CA . SER A 1 109 ? 2.138 -6.708 1.926 1.00 92.00 109 SER A CA 1
ATOM 829 C C . SER A 1 109 ? 2.531 -5.628 0.930 1.00 92.00 109 SER A C 1
ATOM 831 O O . SER A 1 109 ? 1.740 -4.741 0.632 1.00 92.00 109 SER A O 1
ATOM 833 N N . PHE A 1 110 ? 3.740 -5.728 0.391 1.00 90.69 110 PHE A N 1
ATOM 834 C CA . PHE A 1 110 ? 4.213 -4.913 -0.723 1.00 90.69 110 PHE A CA 1
ATOM 835 C C . PHE A 1 110 ? 4.619 -5.822 -1.876 1.00 90.69 110 PHE A C 1
ATOM 837 O O . PHE A 1 110 ? 5.117 -6.928 -1.656 1.00 90.69 110 PHE A O 1
ATOM 844 N N . GLY A 1 111 ? 4.416 -5.360 -3.102 1.00 86.69 111 GLY A N 1
ATOM 845 C CA . GLY A 1 111 ? 4.854 -6.079 -4.289 1.00 86.69 111 GLY A CA 1
ATOM 846 C C . GLY A 1 111 ? 5.012 -5.160 -5.489 1.00 86.69 111 GLY A C 1
ATOM 847 O O . GLY A 1 111 ? 4.654 -3.982 -5.446 1.00 86.69 111 GLY A O 1
ATOM 848 N N . SER A 1 112 ? 5.538 -5.726 -6.568 1.00 84.00 112 SER A N 1
ATOM 849 C CA . SER A 1 112 ? 5.612 -5.086 -7.876 1.00 84.00 112 SER A CA 1
ATOM 850 C C . SER A 1 112 ? 5.182 -6.057 -8.973 1.00 84.00 112 SER A C 1
ATOM 852 O O . SER A 1 112 ? 4.970 -7.247 -8.723 1.00 84.00 112 SER A O 1
ATOM 854 N N . ASN A 1 113 ? 4.987 -5.539 -10.183 1.00 78.06 113 ASN A N 1
ATOM 855 C CA . ASN A 1 113 ? 4.765 -6.344 -11.388 1.00 78.06 113 ASN A CA 1
ATOM 856 C C . ASN A 1 113 ? 6.025 -6.453 -12.268 1.00 78.06 113 ASN A C 1
ATOM 858 O O . ASN A 1 113 ? 5.920 -6.928 -13.399 1.00 78.06 113 ASN A O 1
ATOM 862 N N . ILE A 1 114 ? 7.181 -5.983 -11.785 1.00 72.56 114 ILE A N 1
ATOM 863 C CA . ILE A 1 114 ? 8.429 -6.104 -12.532 1.00 72.56 114 ILE A CA 1
ATOM 864 C C . ILE A 1 114 ? 9.018 -7.485 -12.287 1.00 72.56 114 ILE A C 1
ATOM 866 O O . ILE A 1 114 ? 9.255 -7.889 -11.151 1.00 72.56 114 ILE A O 1
ATOM 870 N N . ASP A 1 115 ? 9.253 -8.191 -13.384 1.00 64.00 115 ASP A N 1
ATOM 871 C CA . ASP A 1 115 ? 9.950 -9.465 -13.405 1.00 64.00 115 ASP A CA 1
ATOM 872 C C . ASP A 1 115 ? 11.426 -9.222 -13.749 1.00 64.00 115 ASP A C 1
ATOM 874 O O . ASP A 1 115 ? 11.797 -9.128 -14.920 1.00 64.00 115 ASP A O 1
ATOM 878 N N . HIS A 1 116 ? 12.266 -9.076 -12.722 1.00 53.91 116 HIS A N 1
ATOM 879 C CA . HIS A 1 116 ? 13.721 -8.975 -12.889 1.00 53.91 116 HIS A CA 1
ATOM 880 C C . HIS A 1 116 ? 14.395 -10.355 -13.029 1.00 53.91 116 HIS A C 1
ATOM 882 O O . HIS A 1 116 ? 15.608 -10.433 -13.201 1.00 53.91 116 HIS A O 1
ATOM 888 N N . LEU A 1 117 ? 13.641 -11.463 -12.991 1.00 50.19 117 LEU A N 1
ATOM 889 C CA . LEU A 1 117 ? 14.214 -12.814 -12.997 1.00 50.19 117 LEU A CA 1
ATOM 890 C C . LEU A 1 117 ? 14.543 -13.354 -14.390 1.00 50.19 117 LEU A C 1
ATOM 892 O O . LEU A 1 117 ? 15.061 -14.468 -14.497 1.00 50.19 117 LEU A O 1
ATOM 896 N N . LYS A 1 118 ? 14.296 -12.597 -15.465 1.00 44.00 118 LYS A N 1
ATOM 897 C CA . LYS A 1 118 ? 14.571 -13.090 -16.824 1.00 44.00 118 LYS A CA 1
ATOM 898 C C . LYS A 1 118 ? 16.051 -13.286 -17.145 1.00 44.00 118 LYS A C 1
ATOM 900 O O . LYS A 1 118 ? 16.339 -14.095 -18.024 1.00 44.00 118 LYS A O 1
ATOM 905 N N . ASP A 1 119 ? 16.959 -12.669 -16.388 1.00 42.97 119 ASP A N 1
ATOM 906 C CA . ASP A 1 119 ? 18.397 -12.700 -16.687 1.00 42.97 119 ASP A CA 1
ATOM 907 C C . ASP A 1 119 ? 19.275 -13.292 -15.564 1.00 42.97 119 ASP A C 1
ATOM 909 O O . ASP A 1 119 ? 20.499 -13.271 -15.655 1.00 42.97 119 ASP A O 1
ATOM 913 N N . GLY A 1 120 ? 18.683 -13.894 -14.522 1.00 44.94 120 GLY A N 1
ATOM 914 C CA . GLY A 1 120 ? 19.445 -14.584 -13.467 1.00 44.94 120 GLY A CA 1
ATOM 915 C C . GLY A 1 120 ? 20.321 -13.673 -12.593 1.00 44.94 120 GLY A C 1
ATOM 916 O O . GLY A 1 120 ? 21.190 -14.170 -11.875 1.00 44.94 120 GLY A O 1
ATOM 917 N N . GLU A 1 121 ? 20.098 -12.361 -12.637 1.00 42.22 121 GLU A N 1
ATOM 918 C CA . GLU A 1 121 ? 20.814 -11.364 -11.846 1.00 42.22 121 GLU A CA 1
ATOM 919 C C . GLU A 1 121 ? 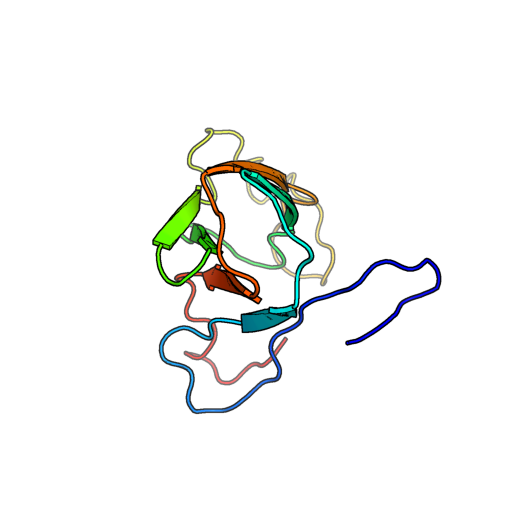19.943 -10.956 -10.644 1.00 42.22 121 GLU A C 1
ATOM 921 O O . GLU A 1 121 ? 18.895 -10.333 -10.798 1.00 42.22 121 GLU A O 1
ATOM 926 N N . CYS A 1 122 ? 20.339 -11.375 -9.435 1.00 44.59 122 CYS A N 1
ATOM 927 C CA . CYS A 1 122 ? 19.770 -10.850 -8.190 1.00 44.59 122 CYS A CA 1
ATOM 928 C C . CYS A 1 122 ? 20.551 -9.567 -7.845 1.00 44.59 122 CYS A C 1
ATOM 930 O O . CYS A 1 122 ? 21.747 -9.672 -7.557 1.00 44.59 122 CYS A O 1
ATOM 932 N N . VAL A 1 123 ? 19.900 -8.400 -7.852 1.00 44.78 123 VAL A N 1
ATOM 933 C CA . VAL A 1 123 ? 20.446 -7.152 -7.279 1.00 44.78 123 VAL A CA 1
ATOM 934 C C . VAL A 1 123 ? 19.928 -6.974 -5.856 1.00 44.78 123 VAL A C 1
ATOM 936 O O . VAL A 1 123 ? 18.711 -7.184 -5.641 1.00 44.78 123 VAL A O 1
#

Foldseek 3Di:
DDDDDDPDDDQDDDDDPPDPWDKGKDKDFADFDFKDKDKDFDFDAADQAQKKKFKDKPPHTQDIDHVCPVVQPPPQVRADHPPPHTHRRGGRHIDIGMDTDGDRMIMMIMTMNDDPPPPVDDD

Sequence (123 aa):
VSHCGNGDMYLHAACQTDVDAARLSKEYALPEHTQLELTARVHFIDHWKGGAAYAMIDDEIVWLDTHGAHGDDAHDQDAISLCGGPSEDRLAVPVRVIVPHTADSVRISFGSNIDHLKDGECV

Organism: NCBI:txid221442